Protein AF-W1PGQ3-F1 (afdb_monomer_lite)

InterPro domains:
  IPR005202 Transcription factor GRAS [PF03514] (18-161)
  IPR005202 Transcription factor GRAS [PS50985] (9-169)
  IPR005202 Transcription factor GRAS [PTHR31636] (17-157)

Secondary structure (DSSP, 8-state):
------SSHHHHHHHHHHHHHHHHHHHHHHTT-HHHHHHHHHHHHHH--TTS-HHHHHHHHHHHHHHHHHS--SS--------HHHHHHHHHHHHHH-SHHHHHHHHHHHHHHHHTTT-SEEEEEES--TT-TTHHHHHHHHHTSTT---EEEEEEPPPHHHHHHHTT-

Structure (mmCIF, N/CA/C/O backbone):
data_AF-W1PGQ3-F1
#
_entry.id   AF-W1PGQ3-F1
#
loop_
_atom_site.group_PDB
_atom_site.id
_atom_site.type_symbol
_atom_site.label_atom_id
_atom_site.label_alt_id
_atom_site.label_comp_id
_atom_site.label_asym_id
_atom_site.label_entity_id
_atom_site.label_seq_id
_atom_site.pdbx_PDB_ins_code
_atom_site.Cartn_x
_atom_site.Cartn_y
_atom_site.Cartn_z
_atom_site.occupancy
_atom_site.B_iso_or_equiv
_atom_site.auth_seq_id
_atom_site.auth_comp_id
_atom_site.auth_asym_id
_atom_site.auth_atom_id
_atom_site.pdbx_PDB_model_num
ATOM 1 N N . MET A 1 1 ? 9.968 45.122 -17.852 1.00 49.53 1 MET A N 1
ATOM 2 C CA . MET A 1 1 ? 9.484 44.139 -18.850 1.00 49.53 1 MET A CA 1
ATOM 3 C C . MET A 1 1 ? 10.695 43.457 -19.477 1.00 49.53 1 MET A C 1
ATOM 5 O O . MET A 1 1 ? 11.737 44.094 -19.520 1.00 49.53 1 MET A O 1
ATOM 9 N N . ASN A 1 2 ? 10.514 42.215 -19.941 1.00 38.00 2 ASN A N 1
ATOM 10 C CA . ASN A 1 2 ? 11.487 41.161 -20.305 1.00 38.00 2 ASN A CA 1
ATOM 11 C C . ASN A 1 2 ? 11.982 40.314 -19.126 1.00 38.00 2 ASN A C 1
ATOM 13 O O . ASN A 1 2 ? 12.542 40.845 -18.180 1.00 38.00 2 ASN A O 1
ATOM 17 N N . GLY A 1 3 ? 11.829 38.992 -19.126 1.00 39.91 3 GLY A N 1
ATOM 18 C CA . GLY A 1 3 ? 11.195 38.090 -20.092 1.00 39.91 3 GLY A CA 1
ATOM 19 C C . GLY A 1 3 ? 11.392 36.667 -19.571 1.00 39.91 3 GLY A C 1
ATOM 20 O O . GLY A 1 3 ? 12.525 36.260 -19.339 1.00 39.91 3 GLY A O 1
ATOM 21 N N . GLY A 1 4 ? 10.295 35.966 -19.293 1.00 45.66 4 GLY A N 1
ATOM 22 C CA . GLY A 1 4 ? 10.305 34.593 -18.796 1.00 45.66 4 GLY A CA 1
ATOM 23 C C . GLY A 1 4 ? 10.118 33.562 -19.907 1.00 45.66 4 GLY A C 1
ATOM 24 O O . GLY A 1 4 ? 9.544 33.870 -20.949 1.00 45.66 4 GLY A O 1
ATOM 25 N N . GLY A 1 5 ? 10.528 32.326 -19.608 1.00 46.69 5 GLY A N 1
ATOM 26 C CA . GLY A 1 5 ? 10.015 31.105 -20.235 1.00 46.69 5 GLY A CA 1
ATOM 27 C C . GLY A 1 5 ? 10.949 30.450 -21.251 1.00 46.69 5 GLY A C 1
ATOM 28 O O . GLY A 1 5 ? 10.909 30.788 -22.427 1.00 46.69 5 GLY A O 1
ATOM 29 N N . GLY A 1 6 ? 11.734 29.458 -20.810 1.00 42.03 6 GLY A N 1
ATOM 30 C CA . GLY A 1 6 ? 12.575 28.652 -21.707 1.00 42.03 6 GLY A CA 1
ATOM 31 C C . GLY A 1 6 ? 12.944 27.237 -21.242 1.00 42.03 6 GLY A C 1
ATOM 32 O O . GLY A 1 6 ? 13.636 26.549 -21.978 1.00 42.03 6 GLY A O 1
ATOM 33 N N . GLU A 1 7 ? 12.492 26.758 -20.076 1.00 47.25 7 GLU A N 1
ATOM 34 C CA . GLU A 1 7 ? 12.951 25.459 -19.531 1.00 47.25 7 GLU A CA 1
ATOM 35 C C . GLU A 1 7 ? 11.918 24.312 -19.632 1.00 47.25 7 GLU A C 1
ATOM 37 O O . GLU A 1 7 ? 12.197 23.186 -19.237 1.00 47.25 7 GLU A O 1
ATOM 42 N N . GLY A 1 8 ? 10.731 24.547 -20.209 1.00 49.56 8 GLY A N 1
ATOM 43 C CA . GLY A 1 8 ? 9.620 23.577 -20.185 1.00 49.56 8 GLY A CA 1
ATOM 44 C C . GLY A 1 8 ? 9.492 22.616 -21.378 1.00 49.56 8 GLY A C 1
ATOM 45 O O . GLY A 1 8 ? 8.792 21.619 -21.269 1.00 49.56 8 GLY A O 1
ATOM 46 N N . SER A 1 9 ? 10.126 22.868 -22.529 1.00 51.94 9 SER A N 1
ATOM 47 C CA . SER A 1 9 ? 9.811 22.106 -23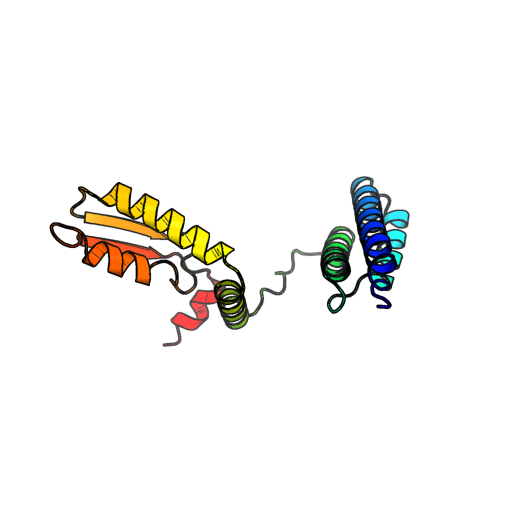.759 1.00 51.94 9 SER A CA 1
ATOM 48 C C . SER A 1 9 ? 10.605 20.803 -23.924 1.00 51.94 9 SER A C 1
ATOM 50 O O . SER A 1 9 ? 10.073 19.840 -24.466 1.00 51.94 9 SER A O 1
ATOM 52 N N . GLY A 1 10 ? 11.866 20.751 -23.479 1.00 59.53 10 GLY A N 1
ATOM 53 C CA . GLY A 1 10 ? 12.746 19.591 -23.707 1.00 59.53 10 GLY A CA 1
ATOM 54 C C . GLY A 1 10 ? 12.507 18.420 -22.747 1.00 59.53 10 GLY A C 1
ATOM 55 O O . GLY A 1 10 ? 12.630 17.261 -23.136 1.00 59.53 10 GLY A O 1
ATOM 56 N N . SER A 1 11 ? 12.121 18.711 -21.499 1.00 61.00 11 SER A N 1
ATOM 57 C CA . SER A 1 11 ? 11.848 17.686 -20.476 1.00 61.00 11 SER A CA 1
ATOM 58 C C . SER A 1 11 ? 10.549 16.921 -20.763 1.00 61.00 11 SER A C 1
ATOM 60 O O . SER A 1 11 ? 10.511 15.701 -20.622 1.00 61.00 11 SER A O 1
ATOM 62 N N . HIS A 1 12 ? 9.510 17.602 -21.261 1.00 64.62 12 HIS A N 1
ATOM 63 C CA . HIS A 1 12 ? 8.240 16.961 -21.614 1.00 64.62 12 HIS A CA 1
ATOM 64 C C . HIS A 1 12 ? 8.376 15.982 -22.790 1.00 64.62 12 HIS A C 1
ATOM 66 O O . HIS A 1 12 ? 7.841 14.875 -22.727 1.00 64.62 12 HIS A O 1
ATOM 72 N N . ASP A 1 13 ? 9.123 16.361 -23.831 1.00 75.31 13 ASP A N 1
ATOM 73 C CA . ASP A 1 13 ? 9.361 15.505 -25.001 1.00 75.31 13 ASP A CA 1
ATOM 74 C C . ASP A 1 13 ? 10.226 14.282 -24.635 1.00 75.31 13 ASP A C 1
ATOM 76 O O . ASP A 1 13 ? 9.925 13.145 -25.007 1.00 75.31 13 ASP A O 1
ATOM 80 N N . SER A 1 14 ? 11.220 14.491 -23.762 1.00 82.00 14 SER A N 1
ATOM 81 C CA . SER A 1 14 ? 12.037 13.415 -23.181 1.00 82.00 14 SER A CA 1
ATOM 82 C C . SER A 1 14 ? 11.202 12.442 -22.331 1.00 82.00 14 SER A C 1
ATOM 84 O O . SER A 1 14 ? 11.378 11.225 -22.409 1.00 82.00 14 SER A O 1
ATOM 86 N N . GLY A 1 15 ? 10.247 12.953 -21.546 1.00 89.75 15 GLY A N 1
ATOM 87 C CA . GLY A 1 15 ? 9.326 12.135 -20.754 1.00 89.75 15 GLY A CA 1
ATOM 88 C C . GLY A 1 15 ? 8.387 11.284 -21.613 1.00 89.75 15 GLY A C 1
ATOM 89 O O . GLY A 1 15 ? 8.195 10.099 -21.329 1.00 89.75 15 GLY A O 1
ATOM 90 N N . LEU A 1 16 ? 7.838 11.849 -22.692 1.00 93.38 16 LEU A N 1
ATOM 91 C CA . LEU A 1 16 ? 6.986 11.113 -23.632 1.00 93.38 16 LEU A CA 1
ATOM 92 C C . LEU A 1 16 ? 7.772 10.011 -24.360 1.00 93.38 16 LEU A C 1
ATOM 94 O O . LEU A 1 16 ? 7.274 8.894 -24.526 1.00 93.38 16 LEU A O 1
ATOM 98 N N . GLN A 1 17 ? 9.026 10.287 -24.724 1.00 95.00 17 GLN A N 1
ATOM 99 C CA . GLN A 1 17 ? 9.920 9.292 -25.312 1.00 95.00 17 GLN A CA 1
ATOM 100 C C . GLN A 1 17 ? 10.154 8.099 -24.372 1.00 95.00 17 GLN A C 1
ATOM 102 O O . GLN A 1 17 ? 10.108 6.951 -24.821 1.00 95.00 17 GLN A O 1
ATOM 107 N N . LEU A 1 18 ? 10.355 8.344 -23.072 1.00 96.81 18 LEU A N 1
ATOM 108 C CA . LEU A 1 18 ? 10.491 7.277 -22.075 1.00 96.81 18 LEU A CA 1
ATOM 109 C C . LEU A 1 18 ? 9.234 6.404 -21.995 1.00 96.81 18 LEU A C 1
ATOM 111 O O . LEU A 1 18 ? 9.349 5.180 -21.950 1.00 96.81 18 LEU A O 1
ATOM 115 N N . VAL A 1 19 ? 8.040 7.003 -22.035 1.00 96.56 19 VAL A N 1
ATOM 116 C CA . VAL A 1 19 ? 6.770 6.252 -22.043 1.00 96.56 19 VAL A CA 1
ATOM 117 C C . VAL A 1 19 ? 6.667 5.354 -23.273 1.00 96.56 19 VAL A C 1
ATOM 119 O O . VAL A 1 19 ? 6.348 4.172 -23.142 1.00 96.56 19 VAL A O 1
ATOM 122 N N . HIS A 1 20 ? 6.985 5.876 -24.459 1.00 96.81 20 HIS A N 1
ATOM 123 C CA . HIS A 1 20 ? 6.972 5.076 -25.685 1.00 96.81 20 HIS A CA 1
ATOM 124 C C . HIS A 1 20 ? 7.989 3.929 -25.644 1.00 96.81 20 HIS A C 1
ATOM 126 O O . HIS A 1 20 ? 7.665 2.814 -26.052 1.00 96.81 20 HIS A O 1
ATOM 132 N N . LEU A 1 21 ? 9.194 4.166 -25.115 1.00 97.25 21 LEU A N 1
ATOM 133 C CA . LEU A 1 21 ? 10.207 3.121 -24.951 1.00 97.25 21 LEU A CA 1
ATOM 134 C C . LEU A 1 21 ? 9.757 2.028 -23.974 1.00 97.25 21 LEU A C 1
ATOM 136 O O . LEU A 1 21 ? 9.956 0.847 -24.260 1.00 97.25 21 LEU A O 1
ATOM 140 N N . LEU A 1 22 ? 9.130 2.400 -22.853 1.00 98.06 22 LEU A N 1
ATOM 141 C CA . LEU A 1 22 ? 8.561 1.444 -21.898 1.00 98.06 22 LEU A CA 1
ATOM 142 C C . LEU A 1 22 ? 7.462 0.595 -22.538 1.00 98.06 22 LEU A C 1
ATOM 144 O O . LEU A 1 22 ? 7.466 -0.624 -22.371 1.00 98.06 22 LEU A O 1
ATOM 148 N N . LEU A 1 23 ? 6.551 1.223 -23.287 1.00 98.12 23 LEU A N 1
ATOM 149 C CA . LEU A 1 23 ? 5.457 0.524 -23.958 1.00 98.12 23 LEU A CA 1
ATOM 150 C C . LEU A 1 23 ? 5.989 -0.454 -25.011 1.00 98.12 23 LEU A C 1
ATOM 152 O O . LEU A 1 23 ? 5.640 -1.632 -24.978 1.00 98.12 23 LEU A O 1
ATOM 156 N N . ALA A 1 24 ? 6.902 -0.004 -25.875 1.00 98.12 24 ALA A N 1
ATOM 157 C CA . ALA A 1 24 ? 7.537 -0.857 -26.878 1.00 98.12 24 ALA A CA 1
ATOM 158 C C . ALA A 1 24 ? 8.296 -2.031 -26.238 1.00 98.12 24 ALA A C 1
ATOM 160 O O . ALA A 1 24 ? 8.209 -3.165 -26.712 1.00 98.12 24 ALA A O 1
ATOM 161 N N . CYS A 1 25 ? 9.002 -1.784 -25.128 1.00 98.12 25 CYS A N 1
ATOM 162 C CA . CYS A 1 25 ? 9.674 -2.838 -24.377 1.00 98.12 25 CYS A CA 1
ATOM 163 C C . CYS A 1 25 ? 8.673 -3.857 -23.822 1.00 98.12 25 CYS A C 1
ATOM 165 O O . CYS A 1 25 ? 8.875 -5.060 -23.971 1.00 98.12 25 CYS A O 1
ATOM 167 N N . ALA A 1 26 ? 7.594 -3.391 -23.188 1.00 97.88 26 ALA A N 1
ATOM 168 C CA . ALA A 1 26 ? 6.568 -4.253 -22.613 1.00 97.88 26 ALA A CA 1
ATOM 169 C C . ALA A 1 26 ? 5.861 -5.100 -23.683 1.00 97.88 26 ALA A C 1
ATOM 171 O O . ALA A 1 26 ? 5.613 -6.284 -23.457 1.00 97.88 26 ALA A O 1
ATOM 172 N N . GLU A 1 27 ? 5.591 -4.528 -24.858 1.00 98.25 27 GLU A N 1
ATOM 173 C CA . GLU A 1 27 ? 5.043 -5.260 -26.001 1.00 98.25 27 GLU A CA 1
ATOM 174 C C . GLU A 1 27 ? 5.999 -6.335 -26.520 1.00 98.25 27 GLU A C 1
ATOM 176 O O . GLU A 1 27 ? 5.564 -7.457 -26.776 1.00 98.25 27 GLU A O 1
ATOM 181 N N . ALA A 1 28 ? 7.290 -6.020 -26.660 1.00 97.94 28 ALA A N 1
ATOM 182 C CA . ALA A 1 28 ? 8.296 -6.989 -27.086 1.00 97.94 28 ALA A CA 1
ATOM 183 C C . ALA A 1 28 ? 8.417 -8.150 -26.084 1.00 97.94 28 ALA A C 1
ATOM 185 O O . ALA A 1 28 ? 8.420 -9.310 -26.488 1.00 97.94 28 ALA A O 1
ATOM 186 N N . VAL A 1 29 ? 8.418 -7.849 -24.778 1.00 96.06 29 VAL A N 1
ATOM 187 C CA . VAL A 1 29 ? 8.380 -8.862 -23.707 1.00 96.06 29 VAL A CA 1
ATOM 188 C C . VAL A 1 29 ? 7.125 -9.733 -23.816 1.00 96.06 29 VAL A C 1
ATOM 190 O O . VAL A 1 29 ? 7.216 -10.950 -23.696 1.00 96.06 29 VAL A O 1
ATOM 193 N N . ALA A 1 30 ? 5.954 -9.132 -24.044 1.00 96.50 30 ALA A N 1
ATOM 194 C CA . ALA A 1 30 ? 4.687 -9.860 -24.145 1.00 96.50 30 ALA A CA 1
ATOM 195 C C . ALA A 1 30 ? 4.598 -10.756 -25.391 1.00 96.50 30 ALA A C 1
ATOM 197 O O . ALA A 1 30 ? 3.933 -11.786 -25.347 1.00 96.50 30 ALA A O 1
ATOM 198 N N . LYS A 1 31 ? 5.259 -10.364 -26.485 1.00 96.88 31 LYS A N 1
ATOM 199 C CA . LYS A 1 31 ? 5.352 -11.132 -27.737 1.00 96.88 31 LYS A CA 1
ATOM 200 C C . LYS A 1 31 ? 6.517 -12.130 -27.751 1.00 96.88 31 LYS A C 1
ATOM 202 O O . LYS A 1 31 ? 6.738 -12.755 -28.781 1.00 96.88 31 LYS A O 1
ATOM 207 N N . GLU A 1 32 ? 7.270 -12.240 -26.654 1.00 95.00 32 GLU A N 1
ATOM 208 C CA . GLU A 1 32 ? 8.488 -13.061 -26.554 1.00 95.00 32 GLU A CA 1
ATOM 209 C C . GLU A 1 32 ? 9.568 -12.696 -27.597 1.00 95.00 32 GLU A C 1
ATOM 211 O O . GLU A 1 32 ? 10.469 -13.479 -27.892 1.00 95.00 32 GLU A O 1
ATOM 216 N N . ASP A 1 33 ? 9.541 -11.464 -28.122 1.00 97.12 33 ASP A N 1
ATOM 217 C CA . ASP A 1 33 ? 10.604 -10.917 -28.970 1.00 97.12 33 ASP A CA 1
ATOM 218 C C . ASP A 1 33 ? 11.748 -10.415 -28.077 1.00 97.12 33 ASP A C 1
ATOM 220 O O . ASP A 1 33 ? 11.936 -9.214 -27.845 1.00 97.12 33 ASP A O 1
ATOM 224 N N . TYR A 1 34 ? 12.504 -11.364 -27.522 1.00 94.94 34 TYR A N 1
ATOM 225 C CA . TYR A 1 34 ? 13.619 -11.074 -26.621 1.00 94.94 34 TYR A CA 1
ATOM 226 C C . TYR A 1 34 ? 14.692 -10.174 -27.251 1.00 94.94 34 TYR A C 1
ATOM 228 O O . TYR A 1 34 ? 15.141 -9.243 -26.576 1.00 94.94 34 TYR A O 1
ATOM 236 N N . PRO A 1 35 ? 15.092 -10.351 -28.529 1.00 96.81 35 PRO A N 1
ATOM 237 C CA . PRO A 1 35 ? 16.017 -9.426 -29.172 1.00 96.81 35 PRO A CA 1
ATOM 238 C C . PRO A 1 35 ? 15.508 -7.979 -29.187 1.00 96.81 35 PRO A C 1
ATOM 240 O O . PRO A 1 35 ? 16.288 -7.063 -28.906 1.00 96.81 35 PRO A O 1
ATOM 243 N N . ALA A 1 36 ? 14.230 -7.741 -29.503 1.00 97.25 36 ALA A N 1
ATOM 244 C CA . ALA A 1 36 ? 13.657 -6.396 -29.447 1.00 97.25 36 ALA A CA 1
ATOM 245 C C . ALA A 1 36 ? 13.568 -5.866 -28.014 1.00 97.25 36 ALA A C 1
ATOM 247 O O . ALA A 1 36 ? 13.968 -4.726 -27.767 1.00 97.25 36 ALA A O 1
ATOM 248 N N . ALA A 1 37 ? 13.141 -6.700 -27.065 1.00 97.56 37 ALA A N 1
ATOM 249 C CA . ALA A 1 37 ? 13.043 -6.323 -25.661 1.00 97.56 37 ALA A CA 1
ATOM 250 C C . ALA A 1 37 ? 14.407 -5.898 -25.086 1.00 97.56 37 ALA A C 1
ATOM 252 O O . ALA A 1 37 ? 14.510 -4.847 -24.451 1.00 97.56 37 ALA A O 1
ATOM 253 N N . HIS A 1 38 ? 15.482 -6.635 -25.383 1.00 96.75 38 HIS A N 1
ATOM 254 C CA . HIS A 1 38 ? 16.836 -6.266 -24.962 1.00 96.75 38 HIS A CA 1
ATOM 255 C C . HIS A 1 38 ? 17.307 -4.939 -25.568 1.00 96.75 38 HIS A C 1
ATOM 257 O O . HIS A 1 38 ? 17.926 -4.139 -24.865 1.00 96.75 38 HIS A O 1
ATOM 263 N N . ARG A 1 39 ? 16.990 -4.653 -26.840 1.00 97.25 39 ARG A N 1
ATOM 264 C CA . ARG A 1 39 ? 17.304 -3.344 -27.446 1.00 97.25 39 ARG A CA 1
ATOM 265 C C . ARG A 1 39 ? 16.561 -2.208 -26.748 1.00 97.25 39 ARG A C 1
ATOM 267 O O . ARG A 1 39 ? 17.171 -1.186 -26.441 1.00 97.25 39 ARG A O 1
ATOM 274 N N . CYS A 1 40 ? 15.275 -2.392 -26.457 1.00 97.12 40 CYS A N 1
ATOM 275 C CA . CYS A 1 40 ? 14.493 -1.406 -25.716 1.00 97.12 40 CYS A CA 1
ATOM 276 C C . CYS A 1 40 ? 15.066 -1.168 -24.311 1.00 97.12 40 CYS A C 1
ATOM 278 O O . CYS A 1 40 ? 15.246 -0.015 -23.924 1.00 97.12 40 CYS A O 1
ATOM 280 N N . LEU A 1 41 ? 15.429 -2.227 -23.577 1.00 97.00 41 LEU A N 1
ATOM 281 C CA . LEU A 1 41 ? 16.058 -2.110 -22.256 1.00 97.00 41 LEU A CA 1
ATOM 282 C C . LEU A 1 41 ? 17.403 -1.375 -22.302 1.00 97.00 41 LEU A C 1
ATOM 284 O O . LEU A 1 41 ? 17.676 -0.560 -21.425 1.00 97.00 41 LEU A O 1
ATOM 288 N N . LEU A 1 42 ? 18.222 -1.605 -23.333 1.00 96.75 42 LEU A N 1
ATOM 289 C CA . LEU A 1 42 ? 19.475 -0.866 -23.532 1.00 96.75 42 LEU A CA 1
ATOM 290 C C . LEU A 1 42 ? 19.248 0.629 -23.790 1.00 96.75 42 LEU A C 1
ATOM 292 O O . LEU A 1 42 ? 20.083 1.450 -23.418 1.00 96.75 42 LEU A O 1
ATOM 296 N N . HIS A 1 43 ? 18.148 0.999 -24.444 1.00 96.50 43 HIS A N 1
ATOM 297 C CA . HIS A 1 43 ? 17.787 2.407 -24.614 1.00 96.50 43 HIS A CA 1
ATOM 298 C C . HIS A 1 43 ? 17.256 3.005 -23.308 1.00 96.50 43 HIS A C 1
ATOM 300 O O . HIS A 1 43 ? 17.671 4.099 -22.925 1.00 96.50 43 HIS A O 1
ATOM 306 N N . LEU A 1 44 ? 16.400 2.270 -22.592 1.00 96.44 44 LEU A N 1
ATOM 307 C CA . LEU A 1 44 ? 15.871 2.682 -21.293 1.00 96.44 44 LEU A CA 1
ATOM 308 C C . LEU A 1 44 ? 16.988 2.901 -20.267 1.00 96.44 44 LEU A C 1
ATOM 310 O O . LEU A 1 44 ? 16.974 3.923 -19.593 1.00 96.44 44 LEU A O 1
ATOM 314 N N . SER A 1 45 ? 17.994 2.025 -20.196 1.00 94.75 45 SER A N 1
ATOM 315 C CA . SER A 1 45 ? 19.107 2.165 -19.241 1.00 94.75 45 SER A CA 1
ATOM 316 C C . SER A 1 45 ? 20.002 3.382 -19.493 1.00 94.75 45 SER A C 1
ATOM 318 O O . SER A 1 45 ? 20.716 3.813 -18.591 1.00 94.75 45 SER A O 1
ATOM 320 N N . ARG A 1 46 ? 19.971 3.949 -20.706 1.00 94.62 46 ARG A N 1
ATOM 321 C CA . ARG A 1 46 ? 20.706 5.174 -21.062 1.00 94.62 46 ARG A CA 1
ATOM 322 C C . ARG A 1 46 ? 19.890 6.443 -20.832 1.00 94.62 46 ARG A C 1
ATOM 324 O O . ARG A 1 46 ? 20.474 7.490 -20.579 1.00 94.62 46 ARG A O 1
ATOM 331 N N . ALA A 1 47 ? 18.568 6.362 -2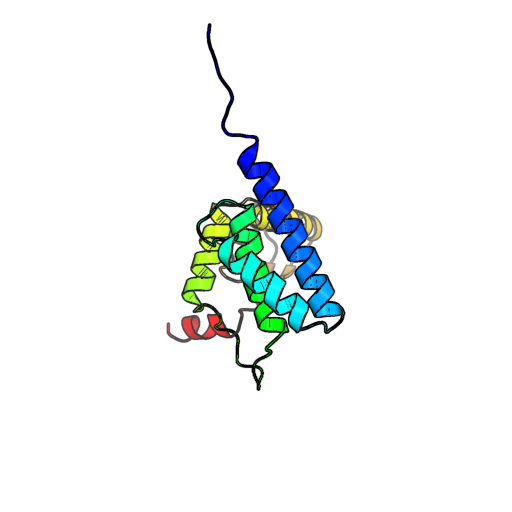0.967 1.00 93.62 47 ALA A N 1
ATOM 332 C CA . ALA A 1 47 ? 17.673 7.517 -20.893 1.00 93.62 47 ALA A CA 1
ATOM 333 C C . ALA A 1 47 ? 17.039 7.710 -19.501 1.00 93.62 47 ALA A C 1
ATOM 335 O O . ALA A 1 47 ? 16.729 8.836 -19.103 1.00 93.62 47 ALA A O 1
ATOM 336 N N . ALA A 1 48 ? 16.839 6.622 -18.757 1.00 95.81 48 ALA A N 1
ATOM 337 C CA . ALA A 1 48 ? 16.239 6.632 -17.433 1.00 95.81 48 ALA A CA 1
ATOM 338 C C . ALA A 1 48 ? 17.300 6.738 -16.331 1.00 95.81 48 ALA A C 1
ATOM 340 O O . ALA A 1 48 ? 18.416 6.238 -16.459 1.00 95.81 48 ALA A O 1
ATOM 341 N N . SER A 1 49 ? 16.936 7.380 -15.223 1.00 95.31 49 SER A N 1
ATOM 342 C CA . SER A 1 49 ? 17.799 7.527 -14.053 1.00 95.31 49 SER A CA 1
ATOM 343 C C . SER A 1 49 ? 16.964 7.501 -12.773 1.00 95.31 49 SER A C 1
ATOM 345 O O . SER A 1 49 ? 15.976 8.237 -12.681 1.00 95.31 49 SER A O 1
ATOM 347 N N . PRO A 1 50 ? 17.365 6.733 -11.742 1.00 95.00 50 PRO A N 1
ATOM 348 C CA . PRO A 1 50 ? 16.673 6.706 -10.453 1.00 95.00 50 PRO A CA 1
ATOM 349 C C . PRO A 1 50 ? 16.857 8.002 -9.643 1.00 95.00 50 PRO A C 1
ATOM 351 O O . PRO A 1 50 ? 16.147 8.219 -8.660 1.00 95.00 50 PRO A O 1
ATOM 354 N N . LEU A 1 51 ? 17.791 8.866 -10.057 1.00 96.00 51 LEU A N 1
ATOM 355 C CA . LEU A 1 51 ? 18.057 10.184 -9.468 1.00 96.00 51 LEU A CA 1
ATOM 356 C C . LEU A 1 51 ? 17.613 11.338 -10.384 1.00 96.00 51 LEU A C 1
ATOM 358 O O . LEU A 1 51 ? 17.885 12.495 -10.078 1.00 96.00 51 LEU A O 1
ATOM 362 N N . GLY A 1 52 ? 16.979 11.018 -11.517 1.00 94.25 52 GLY A N 1
ATOM 363 C CA . GLY A 1 52 ? 16.478 11.992 -12.482 1.00 94.25 52 GLY A CA 1
ATOM 364 C C . GLY A 1 52 ? 15.124 12.588 -12.094 1.00 94.25 52 GLY A C 1
ATOM 365 O O . GLY A 1 52 ? 14.676 12.490 -10.945 1.00 94.25 52 GLY A O 1
ATOM 366 N N . ASP A 1 53 ? 14.453 13.185 -13.077 1.00 94.88 53 ASP A N 1
ATOM 367 C CA . ASP A 1 53 ? 13.090 13.694 -12.905 1.00 94.88 53 ASP A CA 1
ATOM 368 C C . ASP A 1 53 ? 12.058 12.574 -12.642 1.00 94.88 53 ASP A C 1
ATOM 370 O O . ASP A 1 53 ? 12.368 11.378 -12.607 1.00 94.88 53 ASP A O 1
ATOM 374 N N . SER A 1 54 ? 10.796 12.949 -12.412 1.00 94.75 54 SER A N 1
ATOM 375 C CA . SER A 1 54 ? 9.730 11.989 -12.101 1.00 94.75 54 SER A CA 1
ATOM 376 C C . SER A 1 54 ? 9.561 10.910 -13.177 1.00 94.75 54 SER A C 1
ATOM 378 O O . SER A 1 54 ? 9.361 9.744 -12.831 1.00 94.75 54 SER A O 1
ATOM 380 N N . MET A 1 55 ? 9.684 11.265 -14.457 1.00 95.94 55 MET A N 1
ATOM 381 C CA . MET A 1 55 ? 9.515 10.341 -15.580 1.00 95.94 55 MET A CA 1
ATOM 382 C C . MET A 1 55 ? 10.715 9.409 -15.718 1.00 95.94 55 MET A C 1
ATOM 384 O O . MET A 1 55 ? 10.535 8.202 -15.898 1.00 95.94 55 MET A O 1
ATOM 388 N N . GLN A 1 56 ? 11.931 9.930 -15.557 1.00 96.44 56 GLN A N 1
ATOM 389 C CA . GLN A 1 56 ? 13.156 9.130 -15.538 1.00 96.44 56 GLN A CA 1
ATOM 390 C C . GLN A 1 56 ? 13.153 8.107 -14.402 1.00 96.44 56 GLN A C 1
ATOM 392 O O . GLN A 1 56 ? 13.536 6.955 -14.614 1.00 96.44 56 GLN A O 1
ATOM 397 N N . ARG A 1 57 ? 12.681 8.499 -13.215 1.00 96.69 57 ARG A N 1
ATOM 398 C CA . ARG A 1 57 ? 12.588 7.602 -12.057 1.00 96.69 57 ARG A CA 1
ATOM 399 C C . ARG A 1 57 ? 11.603 6.470 -12.302 1.00 96.69 57 ARG A C 1
ATOM 401 O O . ARG A 1 57 ? 11.945 5.311 -12.078 1.00 96.69 57 ARG A O 1
ATOM 408 N N . VAL A 1 58 ? 10.407 6.792 -12.795 1.00 96.25 58 VAL A N 1
ATOM 409 C CA . VAL A 1 58 ? 9.406 5.784 -13.173 1.00 96.25 58 VAL A CA 1
ATOM 410 C C . VAL A 1 58 ? 9.991 4.840 -14.223 1.00 96.25 58 VAL A C 1
ATOM 412 O O . VAL A 1 58 ? 9.982 3.627 -14.022 1.00 96.25 58 VAL A O 1
ATOM 415 N N . ALA A 1 59 ? 10.581 5.373 -15.293 1.00 97.06 59 ALA A N 1
ATOM 416 C CA . ALA A 1 59 ? 11.165 4.555 -16.348 1.00 97.06 59 ALA A CA 1
ATOM 417 C C . ALA A 1 59 ? 12.293 3.641 -15.856 1.00 97.06 59 ALA A C 1
ATOM 419 O O . ALA A 1 59 ? 12.355 2.492 -16.286 1.00 97.06 59 ALA A O 1
ATOM 420 N N . SER A 1 60 ? 13.124 4.102 -14.916 1.00 97.00 60 SER A N 1
ATOM 421 C CA . SER A 1 60 ? 14.199 3.296 -14.328 1.00 97.00 60 SER A CA 1
ATOM 422 C C . SER A 1 60 ? 13.636 2.068 -13.609 1.00 97.00 60 SER A C 1
ATOM 424 O O . SER A 1 60 ? 14.039 0.948 -13.909 1.00 97.00 60 SER A O 1
ATOM 426 N N . TYR A 1 61 ? 12.653 2.251 -12.720 1.00 96.19 61 TYR A N 1
ATOM 427 C CA . TYR A 1 61 ? 12.074 1.131 -11.969 1.00 96.19 61 TYR A CA 1
ATOM 428 C C . TYR A 1 61 ? 11.277 0.165 -12.856 1.00 96.19 61 TYR A C 1
ATOM 430 O O . TYR A 1 61 ? 11.301 -1.045 -12.630 1.00 96.19 61 TYR A O 1
ATOM 438 N N . PHE A 1 62 ? 10.585 0.666 -13.885 1.00 96.88 62 PHE A N 1
ATOM 439 C CA . PHE A 1 62 ? 9.901 -0.209 -14.840 1.00 96.88 62 PHE A CA 1
ATOM 440 C C . PHE A 1 62 ? 10.882 -0.976 -15.735 1.00 96.88 62 PHE A C 1
ATOM 442 O O . PHE A 1 62 ? 10.622 -2.138 -16.044 1.00 96.88 62 PHE A O 1
ATOM 449 N N . ALA A 1 63 ? 12.008 -0.373 -16.127 1.00 96.19 63 ALA A N 1
ATOM 450 C CA . ALA A 1 63 ? 13.053 -1.068 -16.874 1.00 96.19 63 ALA A CA 1
ATOM 451 C C . ALA A 1 63 ? 13.650 -2.224 -16.055 1.00 96.19 63 ALA A C 1
ATOM 453 O O . ALA A 1 63 ? 13.774 -3.332 -16.579 1.00 96.19 63 ALA A O 1
ATOM 454 N N . ASP A 1 64 ? 13.920 -2.008 -14.763 1.00 93.31 64 ASP A N 1
ATOM 455 C CA . ASP A 1 64 ? 14.376 -3.065 -13.850 1.00 93.31 64 ASP A CA 1
ATOM 456 C C . ASP A 1 64 ? 13.350 -4.203 -13.747 1.00 93.31 64 ASP A C 1
ATOM 458 O O . ASP A 1 64 ? 13.702 -5.379 -13.862 1.00 93.31 64 ASP A O 1
ATOM 462 N N . ALA A 1 65 ? 12.063 -3.869 -13.607 1.00 93.31 65 ALA A N 1
ATOM 463 C CA . ALA A 1 65 ? 10.987 -4.857 -13.536 1.00 93.31 65 ALA A CA 1
ATOM 464 C C . ALA A 1 65 ? 10.828 -5.665 -14.841 1.00 93.31 65 ALA A C 1
ATOM 466 O O . ALA A 1 65 ? 10.631 -6.882 -14.801 1.00 93.31 65 ALA A O 1
ATOM 467 N N . LEU A 1 66 ? 10.931 -5.011 -16.003 1.00 94.88 66 LEU A N 1
ATOM 468 C CA . LEU A 1 66 ? 10.876 -5.670 -17.312 1.00 94.88 66 LEU A CA 1
ATOM 469 C C . LEU A 1 66 ? 12.101 -6.565 -17.542 1.00 94.88 66 LEU A C 1
ATOM 471 O O . LEU A 1 66 ? 11.953 -7.684 -18.032 1.00 94.88 66 LEU A O 1
ATOM 475 N N . SER A 1 67 ? 13.288 -6.117 -17.129 1.00 93.12 67 SER A N 1
ATOM 476 C CA . SER A 1 67 ? 14.520 -6.911 -17.162 1.00 93.12 67 SER A CA 1
ATOM 477 C C . SER A 1 67 ? 14.411 -8.163 -16.283 1.00 93.12 67 SER A C 1
ATOM 479 O O . SER A 1 67 ? 14.673 -9.276 -16.743 1.00 93.12 67 SER A O 1
ATOM 481 N N . ALA A 1 68 ? 13.915 -8.012 -15.050 1.00 89.25 68 ALA A N 1
ATOM 482 C CA . ALA A 1 68 ? 13.685 -9.127 -14.132 1.00 89.25 68 ALA A CA 1
ATOM 483 C C . ALA A 1 68 ? 12.662 -10.144 -14.669 1.00 89.25 68 ALA A C 1
ATOM 485 O O . ALA A 1 68 ? 12.765 -11.336 -14.386 1.00 89.25 68 ALA A O 1
ATOM 486 N N . ARG A 1 69 ? 11.683 -9.692 -15.464 1.00 89.88 69 ARG A N 1
ATOM 487 C CA . ARG A 1 69 ? 10.707 -10.571 -16.123 1.00 89.88 69 ARG A CA 1
ATOM 488 C C . ARG A 1 69 ? 11.310 -11.372 -17.282 1.00 89.88 69 ARG A C 1
ATOM 490 O O . ARG A 1 69 ? 10.863 -12.491 -17.511 1.00 89.88 69 ARG A O 1
ATOM 497 N N . LEU A 1 70 ? 12.277 -10.813 -18.012 1.00 88.62 70 LEU A N 1
ATOM 498 C CA . LEU A 1 70 ? 12.947 -11.494 -19.130 1.00 88.62 70 LEU A CA 1
ATOM 499 C C . LEU A 1 70 ? 13.907 -12.587 -18.671 1.00 88.62 70 LEU A C 1
ATOM 501 O O . LEU A 1 70 ? 13.998 -13.636 -19.302 1.00 88.62 70 LEU A O 1
ATOM 505 N N . SER A 1 71 ? 14.602 -12.334 -17.568 1.00 83.31 71 SER A N 1
ATOM 506 C CA . SER A 1 71 ? 15.556 -13.266 -16.978 1.00 83.31 71 SER A CA 1
ATOM 507 C C . SER A 1 71 ? 15.097 -13.620 -15.568 1.00 83.31 71 SER A C 1
ATOM 509 O O . SER A 1 71 ? 15.716 -13.170 -14.597 1.00 83.31 71 SER A O 1
ATOM 511 N N . PRO A 1 72 ? 13.997 -14.387 -15.425 1.00 74.94 72 PRO A N 1
ATOM 512 C CA . PRO A 1 72 ? 13.553 -14.809 -14.112 1.00 74.94 72 PRO A CA 1
ATOM 513 C C . PRO A 1 72 ? 14.674 -15.629 -13.459 1.00 74.94 72 PRO A C 1
ATOM 515 O O . PRO A 1 72 ? 15.331 -16.430 -14.134 1.00 74.94 72 PRO A O 1
ATOM 518 N N . PRO A 1 73 ? 14.930 -15.439 -12.157 1.00 68.50 73 PRO A N 1
ATOM 519 C CA . PRO A 1 73 ? 15.945 -16.220 -11.479 1.00 68.50 73 PRO A CA 1
ATOM 520 C C . PRO A 1 73 ? 15.593 -17.719 -11.574 1.00 68.50 73 PRO A C 1
ATOM 522 O O . PRO A 1 73 ? 14.414 -18.079 -11.515 1.00 68.50 73 PRO A O 1
ATOM 525 N N . PRO A 1 74 ? 16.596 -18.609 -11.704 1.00 69.69 74 PRO A N 1
ATOM 526 C CA . PRO A 1 74 ? 16.390 -20.049 -11.909 1.00 69.69 74 PRO A CA 1
ATOM 527 C C . PRO A 1 74 ? 15.638 -20.728 -10.752 1.00 69.69 74 PRO A C 1
ATOM 529 O O . PRO A 1 74 ? 15.105 -21.824 -10.900 1.00 69.69 74 PRO A O 1
ATOM 532 N N . SER A 1 75 ? 15.571 -20.065 -9.599 1.00 70.31 75 SER A N 1
ATOM 533 C CA . SER A 1 75 ? 14.655 -20.358 -8.506 1.00 70.31 75 SER A CA 1
ATOM 534 C C . SER A 1 75 ? 14.008 -19.051 -8.042 1.00 70.31 75 SER A C 1
ATOM 536 O O . SER A 1 75 ? 14.638 -17.997 -8.173 1.00 70.31 75 SER A O 1
ATOM 538 N N . PRO A 1 76 ? 12.783 -19.073 -7.482 1.00 60.31 76 PRO A N 1
ATOM 539 C CA . PRO A 1 76 ? 12.225 -17.913 -6.802 1.00 60.31 76 PRO A CA 1
ATOM 540 C C . PRO A 1 76 ? 13.108 -17.600 -5.593 1.00 60.31 76 PRO A C 1
ATOM 542 O O . PRO A 1 76 ? 12.899 -18.106 -4.490 1.00 60.31 76 PRO A O 1
ATOM 545 N N . GLN A 1 77 ? 14.146 -16.796 -5.806 1.00 56.69 77 GLN A N 1
ATOM 546 C CA . GLN A 1 77 ? 14.889 -16.223 -4.707 1.00 56.69 77 GLN A CA 1
ATOM 547 C C . GLN A 1 77 ? 13.933 -15.290 -3.968 1.00 56.69 77 GLN A C 1
ATOM 549 O O . GLN A 1 77 ? 13.168 -14.567 -4.622 1.00 56.69 77 GLN A O 1
ATOM 554 N N . PRO A 1 78 ? 13.933 -15.295 -2.623 1.00 56.41 78 PRO A N 1
ATOM 555 C CA . PRO A 1 78 ? 13.264 -14.238 -1.897 1.00 56.41 78 PRO A CA 1
ATOM 556 C C . PRO A 1 78 ? 13.824 -12.927 -2.445 1.00 56.41 78 PRO A C 1
ATOM 558 O O . PRO A 1 78 ? 15.029 -12.691 -2.360 1.00 56.41 78 PRO A O 1
ATOM 561 N N . GLN A 1 79 ? 12.959 -12.111 -3.054 1.00 57.56 79 GLN A N 1
ATOM 562 C CA . GLN A 1 79 ? 13.277 -10.718 -3.363 1.00 57.56 79 GLN A CA 1
ATOM 563 C C . GLN A 1 79 ? 13.957 -10.131 -2.121 1.00 57.56 79 GLN A C 1
ATOM 565 O O . GLN A 1 79 ? 13.511 -10.483 -1.021 1.00 57.56 79 GLN A O 1
ATOM 570 N N . PRO A 1 80 ? 15.005 -9.295 -2.238 1.00 56.62 80 PRO A N 1
ATOM 571 C CA . PRO A 1 80 ? 15.599 -8.643 -1.080 1.00 56.62 80 PRO A CA 1
ATOM 572 C C . PRO A 1 80 ? 14.501 -7.838 -0.390 1.00 56.62 80 PRO A C 1
ATOM 574 O O . PRO A 1 80 ? 14.156 -6.730 -0.795 1.00 56.62 80 PRO A O 1
ATOM 577 N N . VAL A 1 81 ? 13.857 -8.442 0.604 1.00 59.00 81 VAL A N 1
ATOM 578 C CA . VAL A 1 81 ? 12.842 -7.764 1.384 1.00 59.00 81 VAL A CA 1
ATOM 579 C C . VAL A 1 81 ? 13.653 -6.768 2.180 1.00 59.00 81 VAL A C 1
ATOM 581 O O . VAL A 1 81 ? 14.525 -7.188 2.947 1.00 59.00 81 VAL A O 1
ATOM 584 N N . ALA A 1 82 ? 13.416 -5.474 1.941 1.00 66.12 82 ALA A N 1
ATOM 585 C CA . ALA A 1 82 ? 14.024 -4.410 2.727 1.00 66.12 82 ALA A CA 1
ATOM 586 C C . ALA A 1 82 ? 13.989 -4.824 4.197 1.00 66.12 82 ALA A C 1
ATOM 588 O O . ALA A 1 82 ? 12.982 -5.392 4.658 1.00 66.12 82 ALA A O 1
ATOM 589 N N . HIS A 1 83 ? 15.093 -4.606 4.913 1.00 78.12 83 HIS A N 1
ATOM 590 C CA . HIS A 1 83 ? 15.160 -5.047 6.296 1.00 78.12 83 HIS A CA 1
ATOM 591 C C . HIS A 1 83 ? 13.938 -4.494 7.041 1.00 78.12 83 HIS A C 1
ATOM 593 O O . HIS A 1 83 ? 13.528 -3.363 6.779 1.00 78.12 83 HIS A O 1
ATOM 599 N N . PRO A 1 84 ? 13.322 -5.255 7.959 1.00 78.88 84 PRO A N 1
ATOM 600 C CA . PRO A 1 84 ? 12.075 -4.842 8.600 1.00 78.88 84 PRO A CA 1
ATOM 601 C C . PRO A 1 84 ? 12.128 -3.406 9.156 1.00 78.88 84 PRO A C 1
ATOM 603 O O . PRO A 1 84 ? 11.180 -2.645 8.986 1.00 78.88 84 PRO A O 1
ATOM 606 N N . ALA A 1 85 ? 13.272 -2.988 9.706 1.00 82.06 85 ALA A N 1
ATOM 607 C CA . ALA A 1 85 ? 13.510 -1.616 10.155 1.00 82.06 85 ALA A CA 1
ATOM 608 C C . ALA A 1 85 ? 13.466 -0.560 9.026 1.00 82.06 85 ALA A C 1
ATOM 610 O O . ALA A 1 85 ? 12.944 0.537 9.225 1.00 82.06 85 ALA A O 1
ATOM 611 N N . GLU A 1 86 ? 13.983 -0.873 7.838 1.00 85.62 86 GLU A N 1
ATOM 612 C CA . GLU A 1 86 ? 13.917 0.004 6.665 1.00 85.62 86 GLU A CA 1
ATOM 613 C C . GLU A 1 86 ? 12.484 0.142 6.161 1.00 85.62 86 GLU A C 1
ATOM 615 O O . GLU A 1 86 ? 12.051 1.256 5.877 1.00 85.62 86 GLU A O 1
ATOM 620 N N . LEU A 1 87 ? 11.718 -0.954 6.128 1.00 84.00 87 LEU A N 1
ATOM 621 C CA . LEU A 1 87 ? 10.306 -0.919 5.742 1.00 84.00 87 LEU A CA 1
ATOM 622 C C . LEU A 1 87 ? 9.496 -0.008 6.676 1.00 84.00 87 LEU A C 1
ATOM 624 O O . LEU A 1 87 ? 8.708 0.818 6.213 1.00 84.00 87 LEU A O 1
ATOM 628 N N . LEU A 1 88 ? 9.733 -0.107 7.987 1.00 86.31 88 LEU A N 1
ATOM 629 C CA . LEU A 1 88 ? 9.114 0.774 8.977 1.00 86.31 88 LEU A CA 1
ATOM 630 C C . LEU A 1 88 ? 9.497 2.244 8.756 1.00 86.31 88 LEU A C 1
ATOM 632 O O . LEU A 1 88 ? 8.634 3.120 8.835 1.00 86.31 88 LEU A O 1
ATOM 636 N N . LYS A 1 89 ? 10.765 2.519 8.435 1.00 90.00 89 LYS A N 1
ATOM 637 C CA . LYS A 1 89 ? 11.244 3.875 8.143 1.00 90.00 89 LYS A CA 1
ATOM 638 C C . LYS A 1 89 ? 10.635 4.436 6.856 1.00 90.00 89 LYS A C 1
ATOM 640 O O . LYS A 1 89 ? 10.201 5.585 6.848 1.00 90.00 89 LYS A O 1
ATOM 645 N N . ILE A 1 90 ? 10.550 3.637 5.792 1.00 90.19 90 ILE A N 1
ATOM 646 C CA . ILE A 1 90 ? 9.896 4.017 4.530 1.00 90.19 90 ILE A CA 1
ATOM 647 C C . ILE A 1 90 ? 8.420 4.326 4.781 1.00 90.19 90 ILE A C 1
ATOM 649 O O . ILE A 1 90 ? 7.932 5.362 4.334 1.00 90.19 90 ILE A O 1
ATOM 653 N N . TYR A 1 91 ? 7.724 3.480 5.546 1.00 90.31 91 TYR A N 1
ATOM 654 C CA . TYR A 1 91 ? 6.332 3.723 5.920 1.00 90.31 91 TYR A CA 1
ATOM 655 C C . TYR A 1 91 ? 6.170 5.040 6.688 1.00 90.31 91 TYR A C 1
ATOM 657 O O . TYR A 1 91 ? 5.295 5.838 6.357 1.00 90.31 91 TYR A O 1
ATOM 665 N N . GLN A 1 92 ? 7.042 5.314 7.663 1.00 92.56 92 GLN A N 1
ATOM 666 C CA . GLN A 1 92 ? 7.029 6.578 8.398 1.00 92.56 92 GLN A CA 1
ATOM 667 C C . GLN A 1 92 ? 7.244 7.780 7.467 1.00 92.56 92 GLN A C 1
ATOM 669 O O . GLN A 1 92 ? 6.512 8.765 7.570 1.00 92.56 92 GLN A O 1
ATOM 674 N N . ILE A 1 93 ? 8.204 7.697 6.540 1.00 94.50 93 ILE A N 1
ATOM 675 C CA . ILE A 1 93 ? 8.458 8.751 5.549 1.00 94.50 93 ILE A CA 1
ATOM 676 C C . ILE A 1 93 ? 7.218 8.973 4.680 1.00 94.50 93 ILE A C 1
ATOM 678 O O . ILE A 1 93 ? 6.775 10.110 4.556 1.00 94.50 93 ILE A O 1
ATOM 682 N N . LEU A 1 94 ? 6.615 7.912 4.135 1.00 92.81 94 LEU A N 1
ATOM 683 C CA . LEU A 1 94 ? 5.404 8.011 3.313 1.00 92.81 94 LEU A CA 1
ATOM 684 C C . LEU A 1 94 ? 4.227 8.612 4.088 1.00 92.81 94 LEU A C 1
ATOM 686 O O . LEU A 1 94 ? 3.514 9.459 3.553 1.00 92.81 94 LEU A O 1
ATOM 690 N N . TYR A 1 95 ? 4.051 8.224 5.353 1.00 94.19 95 TYR A N 1
ATOM 691 C CA . TYR A 1 95 ? 2.998 8.759 6.216 1.00 94.19 95 TYR A CA 1
ATOM 692 C C . TYR A 1 95 ? 3.156 10.264 6.467 1.00 94.19 95 TYR A C 1
ATOM 694 O O . TYR A 1 95 ? 2.164 10.984 6.606 1.00 94.19 95 TYR A O 1
ATOM 702 N N . GLN A 1 96 ? 4.394 10.760 6.543 1.00 94.62 96 GLN A N 1
ATOM 703 C CA . GLN A 1 96 ? 4.666 12.185 6.741 1.00 94.62 96 GLN A CA 1
ATOM 704 C C . GLN A 1 96 ? 4.659 12.983 5.437 1.00 94.62 96 GLN A C 1
ATOM 706 O O . GLN A 1 96 ? 4.127 14.090 5.420 1.00 94.62 96 GLN A O 1
ATOM 711 N N . ALA A 1 97 ? 5.204 12.423 4.360 1.00 95.69 97 ALA A N 1
ATOM 712 C CA . ALA A 1 97 ? 5.391 13.116 3.092 1.00 95.69 97 ALA A CA 1
ATOM 713 C C . ALA A 1 97 ? 4.123 13.170 2.228 1.00 95.69 97 ALA A C 1
ATOM 715 O O . ALA A 1 97 ? 3.967 14.104 1.443 1.00 95.69 97 ALA A O 1
ATOM 716 N N . CYS A 1 98 ? 3.226 12.182 2.334 1.00 94.06 98 CYS A N 1
ATOM 717 C CA . CYS A 1 98 ? 2.071 12.060 1.445 1.00 94.06 98 CYS A CA 1
ATOM 718 C C . CYS A 1 98 ? 0.749 11.889 2.214 1.00 94.06 98 CYS A C 1
ATOM 720 O O . CYS A 1 98 ? 0.715 11.270 3.280 1.00 94.06 98 CYS A O 1
ATOM 722 N N . PRO A 1 99 ? -0.381 12.373 1.663 1.00 95.38 99 PRO A N 1
ATOM 723 C CA . PRO A 1 99 ? -1.673 12.293 2.338 1.00 95.38 99 PRO A CA 1
ATOM 724 C C . PRO A 1 99 ? -2.355 10.928 2.196 1.00 95.38 99 PRO A C 1
ATOM 726 O O . PRO A 1 99 ? -3.30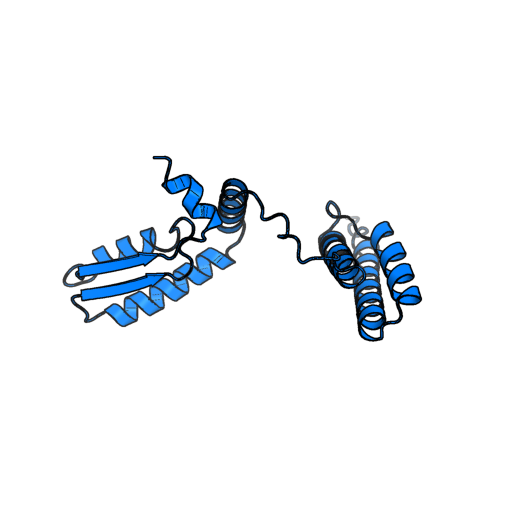9 10.666 2.918 1.00 95.38 99 PRO A O 1
ATOM 729 N N . TYR A 1 100 ? -1.898 10.054 1.293 1.00 94.31 100 TYR A N 1
ATOM 730 C CA . TYR A 1 100 ? -2.634 8.848 0.895 1.00 94.31 100 TYR A CA 1
ATOM 731 C C . TYR A 1 100 ? -2.967 7.917 2.067 1.00 94.31 100 TYR A C 1
ATOM 733 O O . TYR A 1 100 ? -4.119 7.529 2.241 1.00 94.31 100 TYR A O 1
ATOM 741 N N . ILE A 1 101 ? -1.978 7.605 2.911 1.00 94.88 101 ILE A N 1
ATOM 742 C CA . ILE A 1 101 ? -2.174 6.684 4.040 1.00 94.88 101 ILE A CA 1
ATOM 743 C C . ILE A 1 101 ? -3.019 7.337 5.142 1.00 94.88 101 ILE A C 1
ATOM 745 O O . ILE A 1 101 ? -3.937 6.714 5.668 1.00 94.88 101 ILE A O 1
ATOM 749 N N . LYS A 1 102 ? -2.770 8.617 5.451 1.00 95.62 102 LYS A N 1
ATOM 750 C CA . LYS A 1 102 ? -3.573 9.391 6.415 1.00 95.62 102 LYS A CA 1
ATOM 751 C C . LYS A 1 102 ? -5.037 9.492 5.978 1.00 95.62 102 LYS A C 1
ATOM 753 O O . LYS A 1 102 ? -5.928 9.317 6.802 1.00 95.62 102 LYS A O 1
ATOM 758 N N . PHE A 1 103 ? -5.281 9.738 4.692 1.00 97.44 103 PHE A N 1
ATOM 759 C CA . PHE A 1 103 ? -6.619 9.799 4.110 1.00 97.44 103 PHE A CA 1
ATOM 760 C C . PHE A 1 103 ? -7.339 8.450 4.212 1.00 97.44 103 PHE A C 1
ATOM 762 O O . PHE A 1 103 ? -8.480 8.400 4.673 1.00 97.44 103 PHE A O 1
ATOM 769 N N . ALA A 1 104 ? -6.663 7.354 3.854 1.00 97.12 104 ALA A N 1
ATOM 770 C CA . ALA A 1 104 ? -7.214 6.008 3.990 1.00 97.12 104 ALA A CA 1
ATOM 771 C C . ALA A 1 104 ? -7.560 5.679 5.454 1.00 97.12 104 ALA A C 1
ATOM 773 O O . ALA A 1 104 ? -8.663 5.221 5.738 1.00 97.12 104 ALA A O 1
ATOM 774 N N . HIS A 1 105 ? -6.665 5.988 6.399 1.00 97.62 105 HIS A N 1
ATOM 775 C CA . HIS A 1 105 ? -6.932 5.805 7.828 1.00 97.62 105 HIS A CA 1
ATOM 776 C C . HIS A 1 105 ? -8.119 6.641 8.310 1.00 97.62 105 HIS A C 1
ATOM 778 O O . HIS A 1 105 ? -8.980 6.120 9.009 1.00 97.62 105 HIS A O 1
ATOM 784 N N . PHE A 1 106 ? -8.179 7.928 7.955 1.00 97.31 106 PHE A N 1
ATOM 785 C CA . PHE A 1 106 ? -9.254 8.822 8.389 1.00 97.31 106 PHE A CA 1
ATOM 786 C C . PHE A 1 106 ? -10.619 8.348 7.886 1.00 97.31 106 PHE A C 1
ATOM 788 O O . PHE A 1 106 ? -11.561 8.237 8.667 1.00 97.31 106 PHE A O 1
ATOM 795 N N . THR A 1 107 ? -10.710 8.022 6.597 1.00 98.38 107 THR A N 1
ATOM 796 C CA . THR A 1 107 ? -11.957 7.558 5.975 1.00 98.38 107 THR A CA 1
ATOM 797 C C . THR A 1 107 ? -12.403 6.205 6.527 1.00 98.38 107 THR A C 1
ATOM 799 O O . THR A 1 107 ? -13.571 6.053 6.884 1.00 98.38 107 THR A O 1
ATOM 802 N N . ALA A 1 108 ? -11.481 5.251 6.697 1.00 98.25 108 ALA A N 1
ATOM 803 C CA . ALA A 1 108 ? -11.784 3.969 7.330 1.00 98.25 108 ALA A CA 1
ATOM 804 C C . ALA A 1 108 ? -12.238 4.146 8.787 1.00 98.25 108 ALA A C 1
ATOM 806 O O . ALA A 1 108 ? -13.254 3.585 9.192 1.00 98.25 108 ALA A O 1
ATOM 807 N N . ASN A 1 109 ? -11.526 4.964 9.566 1.00 98.25 109 ASN A N 1
ATOM 808 C CA . ASN A 1 109 ? -11.872 5.246 10.958 1.00 98.25 109 ASN A CA 1
ATOM 809 C C . ASN A 1 109 ? -13.245 5.909 11.087 1.00 98.25 109 ASN A C 1
ATOM 811 O O . ASN A 1 109 ? -13.971 5.575 12.016 1.00 98.25 109 ASN A O 1
ATOM 815 N N . HIS A 1 110 ? -13.610 6.808 10.170 1.00 98.06 110 HIS A N 1
ATOM 816 C CA . HIS A 1 110 ? -14.935 7.428 10.152 1.00 98.06 110 HIS A CA 1
ATOM 817 C C . HIS A 1 110 ? -16.035 6.385 9.934 1.00 98.06 110 HIS A C 1
ATOM 819 O O . HIS A 1 110 ? -16.953 6.287 10.744 1.00 98.06 110 HIS A O 1
ATOM 825 N N . ALA A 1 111 ? -15.896 5.545 8.904 1.00 98.44 111 ALA A N 1
ATOM 826 C CA . ALA A 1 111 ? -16.867 4.493 8.610 1.00 98.44 111 ALA A CA 1
ATOM 827 C C . ALA A 1 111 ? -17.004 3.484 9.767 1.00 98.44 111 ALA A C 1
ATOM 829 O O . ALA A 1 111 ? -18.111 3.088 10.129 1.00 98.44 111 ALA A O 1
ATOM 830 N N . ILE A 1 112 ? -15.883 3.094 10.389 1.00 98.12 112 ILE A N 1
ATOM 831 C CA . ILE A 1 112 ? -15.884 2.213 11.566 1.00 98.12 112 ILE A CA 1
ATOM 832 C C . ILE A 1 112 ? -16.556 2.905 12.762 1.00 98.12 112 ILE A C 1
ATOM 834 O O . ILE A 1 112 ? -17.332 2.275 13.476 1.00 98.12 112 ILE A O 1
ATOM 838 N N . PHE A 1 113 ? -16.272 4.190 12.992 1.00 96.94 113 PHE A N 1
ATOM 839 C CA . PHE A 1 113 ? -16.839 4.949 14.107 1.00 96.94 113 PHE A CA 1
ATOM 840 C C . PHE A 1 113 ? -18.363 5.053 14.002 1.00 96.94 113 PHE A C 1
ATOM 842 O O . PHE A 1 113 ? -19.060 4.806 14.987 1.00 96.94 113 PHE A O 1
ATOM 849 N N . GL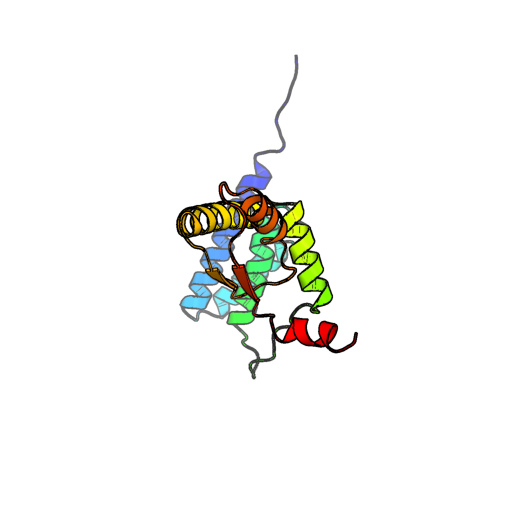U A 1 114 ? -18.882 5.345 12.809 1.00 96.62 114 GLU A N 1
ATOM 850 C CA . GLU A 1 114 ? -20.323 5.369 12.541 1.00 96.62 114 GLU A CA 1
ATOM 851 C C . GLU A 1 114 ? -20.961 3.993 12.750 1.00 96.62 114 GLU A C 1
ATOM 853 O O . GLU A 1 114 ? -21.981 3.882 13.430 1.00 96.62 114 GLU A O 1
ATOM 858 N N . ALA A 1 115 ? -20.324 2.930 12.252 1.00 97.06 115 ALA A N 1
ATOM 859 C CA . ALA A 1 115 ? -20.799 1.562 12.453 1.00 97.06 115 ALA A CA 1
ATOM 860 C C . ALA A 1 115 ? -20.824 1.143 13.936 1.00 97.06 115 ALA A C 1
ATOM 862 O O . ALA A 1 115 ? -21.564 0.237 14.309 1.00 97.06 115 ALA A O 1
ATOM 863 N N . PHE A 1 116 ? -20.031 1.789 14.794 1.00 96.50 116 PHE A N 1
ATOM 864 C CA . PHE A 1 116 ? -19.966 1.500 16.227 1.00 96.50 116 PHE A CA 1
ATOM 865 C C . PHE A 1 116 ? -20.929 2.345 17.069 1.00 96.50 116 PHE A C 1
ATOM 867 O O . PHE A 1 116 ? -20.933 2.187 18.290 1.00 96.50 116 PHE A O 1
ATOM 874 N N . ALA A 1 117 ? -21.733 3.237 16.480 1.00 91.81 117 ALA A N 1
ATOM 875 C CA . ALA A 1 117 ? -22.482 4.264 17.213 1.00 91.81 117 ALA A CA 1
ATOM 876 C C . ALA A 1 117 ? -23.316 3.728 18.397 1.00 91.81 117 ALA A C 1
ATOM 878 O O . ALA A 1 117 ? -23.252 4.298 19.486 1.00 91.81 117 ALA A O 1
ATOM 879 N N . SER A 1 118 ? -24.034 2.617 18.218 1.00 92.00 118 SER A N 1
ATOM 880 C CA . SER A 1 118 ? -24.902 1.999 19.237 1.00 92.00 118 SER A CA 1
ATOM 881 C C . SER A 1 118 ? -24.274 0.818 19.977 1.00 92.00 118 SER A C 1
ATOM 883 O O . SER A 1 118 ? -24.907 0.229 20.853 1.00 92.00 118 SER A O 1
ATOM 885 N N . GLU A 1 119 ? -23.042 0.448 19.638 1.00 96.50 119 GLU A N 1
ATOM 886 C CA . GLU A 1 119 ? -22.439 -0.775 20.153 1.00 96.50 119 GLU A CA 1
ATOM 887 C C . GLU A 1 119 ? -21.783 -0.550 21.515 1.00 96.50 119 GLU A C 1
ATOM 889 O O . GLU A 1 119 ? -21.113 0.460 21.754 1.00 96.50 119 GLU A O 1
ATOM 894 N N . THR A 1 120 ? -21.947 -1.513 22.421 1.00 95.81 120 THR A N 1
ATOM 895 C CA . THR A 1 120 ? -21.308 -1.507 23.750 1.00 95.81 120 THR A CA 1
ATOM 896 C C . THR A 1 120 ? -20.025 -2.332 23.785 1.00 95.81 120 THR A C 1
ATOM 898 O O . THR A 1 120 ? -19.185 -2.130 24.665 1.00 95.81 120 THR A O 1
ATOM 901 N N . ARG A 1 121 ? -19.828 -3.231 22.812 1.00 97.69 121 ARG A N 1
ATOM 902 C CA . ARG A 1 121 ? -18.613 -4.032 22.661 1.00 97.69 121 ARG A CA 1
ATOM 903 C C . ARG A 1 121 ? -18.288 -4.241 21.192 1.00 97.69 121 ARG A C 1
ATOM 905 O O . ARG A 1 121 ? -19.109 -4.749 20.440 1.00 97.69 121 ARG A O 1
ATOM 912 N N . VAL A 1 122 ? -17.064 -3.907 20.810 1.00 97.75 122 VAL A N 1
ATOM 913 C CA . VAL A 1 122 ? -16.625 -3.889 19.414 1.00 97.75 122 VAL A CA 1
ATOM 914 C C . VAL A 1 122 ? -15.283 -4.592 19.258 1.00 97.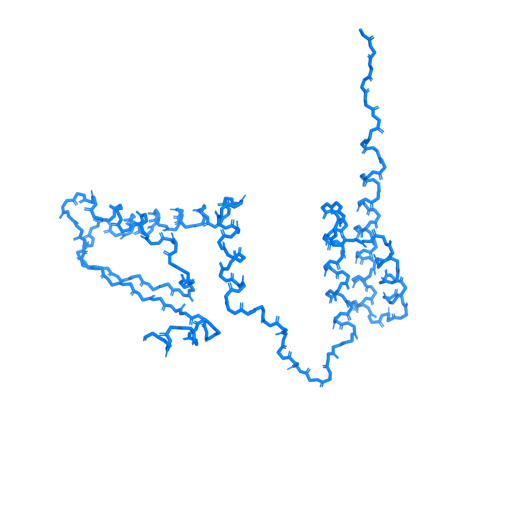75 122 VAL A C 1
ATOM 916 O O . VAL A 1 122 ? -14.454 -4.611 20.173 1.00 97.75 122 VAL A O 1
ATOM 919 N N . HIS A 1 123 ? -15.057 -5.196 18.093 1.00 98.38 123 HIS A N 1
ATOM 920 C CA . HIS A 1 123 ? -13.796 -5.854 17.764 1.00 98.38 123 HIS A CA 1
ATOM 921 C C . HIS A 1 123 ? -13.330 -5.438 16.377 1.00 98.38 123 HIS A C 1
ATOM 923 O O . HIS A 1 123 ? -13.969 -5.752 15.380 1.00 98.38 123 HIS A O 1
ATOM 929 N N . VAL A 1 124 ? -12.187 -4.764 16.332 1.00 98.31 124 VAL A N 1
ATOM 930 C CA . VAL A 1 124 ? -11.497 -4.421 15.093 1.00 98.31 124 VAL A CA 1
ATOM 931 C C . VAL A 1 124 ? -10.431 -5.475 14.806 1.00 98.31 124 VAL A C 1
ATOM 933 O O . VAL A 1 124 ? -9.613 -5.801 15.674 1.00 98.31 124 VAL A O 1
ATOM 936 N N . ILE A 1 125 ? -10.431 -5.998 13.581 1.00 98.06 125 ILE A N 1
ATOM 937 C CA . ILE A 1 125 ? -9.382 -6.880 13.067 1.00 98.06 125 ILE A CA 1
ATOM 938 C C . ILE A 1 125 ? -8.618 -6.109 11.993 1.00 98.06 125 ILE A C 1
ATOM 940 O O . ILE A 1 125 ? -9.113 -5.915 10.887 1.00 98.06 125 ILE A O 1
ATOM 944 N N . ASP A 1 126 ? -7.410 -5.681 12.336 1.00 97.06 126 ASP A N 1
ATOM 945 C CA . ASP A 1 126 ? -6.474 -5.043 11.423 1.00 97.06 126 ASP A CA 1
ATOM 946 C C . ASP A 1 126 ? -5.595 -6.112 10.761 1.00 97.06 126 ASP A C 1
ATOM 948 O O . ASP A 1 126 ? -4.857 -6.856 11.420 1.00 97.06 126 ASP A O 1
ATOM 952 N N . LEU A 1 127 ? -5.713 -6.219 9.440 1.00 95.12 127 LEU A N 1
ATOM 953 C CA . LEU A 1 127 ? -5.054 -7.250 8.646 1.00 95.12 127 LEU A CA 1
ATOM 954 C C . LEU A 1 127 ? -3.591 -6.922 8.317 1.00 95.12 127 LEU A C 1
ATOM 956 O O . LEU A 1 127 ? -2.878 -7.833 7.880 1.00 95.12 127 LEU A O 1
ATOM 960 N N . ASP A 1 128 ? -3.142 -5.687 8.550 1.00 91.19 128 ASP A N 1
ATOM 961 C CA . ASP A 1 128 ? -1.745 -5.276 8.399 1.00 91.19 128 ASP A CA 1
ATOM 962 C C . ASP A 1 128 ? -1.431 -4.066 9.292 1.00 91.19 128 ASP A C 1
ATOM 964 O O . ASP A 1 128 ? -1.282 -2.934 8.837 1.00 91.19 128 ASP A O 1
ATOM 968 N N . ILE A 1 129 ? -1.325 -4.318 10.601 1.00 91.56 129 ILE A N 1
ATOM 969 C CA . ILE A 1 129 ? -1.284 -3.242 11.605 1.00 91.56 129 ILE A CA 1
ATOM 970 C C . ILE A 1 129 ? -0.032 -2.365 11.516 1.00 91.56 129 ILE A C 1
ATOM 972 O O . ILE A 1 129 ? -0.040 -1.238 12.006 1.00 91.56 129 ILE A O 1
ATOM 976 N N . LEU A 1 130 ? 1.051 -2.858 10.904 1.00 89.44 130 LEU A N 1
ATOM 977 C CA . LEU A 1 130 ? 2.339 -2.163 10.802 1.00 89.44 130 LEU A CA 1
ATOM 978 C C . LEU A 1 130 ? 2.755 -1.531 12.152 1.00 89.44 130 LEU A C 1
ATOM 980 O O . LEU A 1 130 ? 2.957 -2.257 13.122 1.00 89.44 130 LEU A O 1
ATOM 984 N N . GLN A 1 131 ? 2.880 -0.197 12.227 1.00 88.19 131 GLN A N 1
ATOM 985 C CA . GLN A 1 131 ? 3.181 0.555 13.464 1.00 88.19 131 GLN A CA 1
ATOM 986 C C . GLN A 1 131 ? 1.934 1.049 14.218 1.00 88.19 131 GLN A C 1
ATOM 988 O O . GLN A 1 131 ? 2.051 1.752 15.218 1.00 88.19 131 GLN A O 1
ATOM 993 N N . GLY A 1 132 ? 0.734 0.748 13.726 1.00 93.00 132 GLY A N 1
ATOM 994 C CA . GLY A 1 132 ? -0.528 1.107 14.364 1.00 93.00 132 GLY A CA 1
ATOM 995 C C . GLY A 1 132 ? -0.927 2.578 14.233 1.00 93.00 132 GLY A C 1
ATOM 996 O O . GLY A 1 132 ? -1.791 3.020 14.978 1.00 93.00 132 GLY A O 1
ATOM 997 N N . TYR A 1 133 ? -0.350 3.349 13.300 1.00 94.75 133 TYR A N 1
ATOM 998 C CA . TYR A 1 133 ? -0.616 4.794 13.150 1.00 94.75 133 TYR A CA 1
ATOM 999 C C . TYR A 1 133 ? -2.086 5.158 12.890 1.00 94.75 133 TYR A C 1
ATOM 1001 O O . TYR A 1 133 ? -2.479 6.298 13.133 1.00 94.75 133 TYR A O 1
ATOM 1009 N N . GLN A 1 134 ? -2.904 4.217 12.417 1.00 97.19 134 GLN A N 1
ATOM 1010 C CA . GLN A 1 134 ? -4.341 4.414 12.226 1.00 97.19 134 GLN A CA 1
ATOM 1011 C C . GLN A 1 134 ? -5.092 4.630 13.547 1.00 97.19 134 GLN A C 1
ATOM 1013 O O . GLN A 1 134 ? -6.009 5.451 13.621 1.00 97.19 134 GLN A O 1
ATOM 1018 N N . TRP A 1 135 ? -4.722 3.884 14.586 1.00 97.94 135 TRP A N 1
ATOM 1019 C CA . TRP A 1 135 ? -5.584 3.662 15.743 1.00 97.94 135 TRP A CA 1
ATOM 1020 C C . TRP A 1 135 ? -5.569 4.761 16.814 1.00 97.94 135 TRP A C 1
ATOM 1022 O O . TRP A 1 135 ? -6.632 4.987 17.382 1.00 97.94 135 TRP A O 1
ATOM 1032 N N . PRO A 1 136 ? -4.477 5.504 17.095 1.00 97.25 136 PRO A N 1
ATOM 1033 C CA . PRO A 1 136 ? -4.477 6.523 18.149 1.00 97.25 136 PRO A CA 1
ATOM 1034 C C . PRO A 1 136 ? -5.589 7.572 18.013 1.00 97.25 136 PRO A C 1
ATOM 1036 O O . PRO A 1 136 ? -6.315 7.829 18.970 1.00 97.25 136 PRO A O 1
ATOM 1039 N N . ALA A 1 137 ? -5.779 8.133 16.814 1.00 95.56 137 ALA A N 1
ATOM 1040 C CA . ALA A 1 137 ? -6.833 9.119 16.570 1.00 95.56 137 ALA A CA 1
ATOM 1041 C C . ALA A 1 137 ? -8.240 8.506 16.690 1.00 95.56 137 ALA A C 1
ATOM 1043 O O . ALA A 1 137 ? -9.149 9.137 17.225 1.00 95.56 137 ALA A O 1
ATOM 1044 N N . PHE A 1 138 ? -8.411 7.258 16.242 1.00 97.81 138 PHE A N 1
ATOM 1045 C CA . PHE A 1 138 ? -9.667 6.524 16.388 1.00 97.81 138 PHE A CA 1
ATOM 1046 C C . PHE A 1 138 ? -10.006 6.247 17.855 1.00 97.81 138 PHE A C 1
ATOM 1048 O O . PHE A 1 138 ? -11.132 6.489 18.277 1.00 97.81 138 PHE A O 1
ATOM 1055 N N . LEU A 1 139 ? -9.033 5.791 18.648 1.00 97.62 139 LEU A N 1
ATOM 1056 C CA . LEU A 1 139 ? -9.195 5.539 20.081 1.00 97.62 139 LEU A CA 1
ATOM 1057 C C . LEU A 1 139 ? -9.592 6.816 20.829 1.00 97.62 139 LEU A C 1
ATOM 1059 O O . LEU A 1 139 ? -10.483 6.774 21.675 1.00 97.62 139 LEU A O 1
ATOM 1063 N N . GLN A 1 140 ? -8.982 7.951 20.476 1.00 96.88 140 GLN A N 1
ATOM 1064 C CA . GLN A 1 140 ? -9.341 9.252 21.037 1.00 96.88 140 GLN A CA 1
ATOM 1065 C C . GLN A 1 140 ? -10.783 9.650 20.693 1.00 96.88 140 GLN A C 1
ATOM 1067 O O . GLN A 1 140 ? -11.519 10.098 21.573 1.00 96.88 140 GLN A O 1
ATOM 1072 N N . ALA A 1 141 ? -11.204 9.467 19.438 1.00 95.44 141 ALA A N 1
ATOM 1073 C CA . ALA A 1 141 ? -12.582 9.730 19.023 1.00 95.44 141 ALA A CA 1
ATOM 1074 C C . ALA A 1 141 ? -13.575 8.807 19.749 1.00 95.44 141 ALA A C 1
ATOM 1076 O O . ALA A 1 141 ? -14.605 9.262 20.244 1.00 95.44 141 ALA A O 1
ATOM 1077 N N . LEU A 1 142 ? -13.239 7.521 19.877 1.00 95.88 142 LEU A N 1
ATOM 1078 C CA . LEU A 1 142 ? -14.067 6.514 20.534 1.00 95.88 142 LEU A CA 1
ATOM 1079 C C . LEU A 1 142 ? -14.227 6.776 22.040 1.00 95.88 142 LEU A C 1
ATOM 1081 O O . LEU A 1 142 ? -15.316 6.591 22.581 1.00 95.88 142 LEU A O 1
ATOM 1085 N N . ALA A 1 143 ? -13.175 7.263 22.704 1.00 95.31 143 ALA A N 1
ATOM 1086 C CA . ALA A 1 143 ? -13.221 7.698 24.100 1.00 95.31 143 ALA A CA 1
ATOM 1087 C C . ALA A 1 143 ? -14.136 8.914 24.319 1.00 95.31 143 ALA A C 1
ATOM 1089 O O . ALA A 1 143 ? -14.762 9.025 25.370 1.00 95.31 143 ALA A O 1
ATOM 1090 N N . GLY A 1 144 ? -14.234 9.804 23.326 1.00 93.88 144 GLY A N 1
ATOM 1091 C CA . GLY A 1 144 ? -15.089 10.994 23.357 1.00 93.88 144 GLY A CA 1
ATOM 1092 C C . GLY A 1 144 ? -16.545 10.756 22.941 1.00 93.88 144 GLY A C 1
ATOM 1093 O O . GLY A 1 144 ? -17.309 11.717 22.853 1.00 93.88 144 GLY A O 1
ATOM 1094 N N . ARG A 1 145 ? -16.945 9.509 22.656 1.00 92.62 145 ARG A N 1
ATOM 1095 C CA . ARG A 1 145 ? -18.303 9.184 22.201 1.00 92.62 145 ARG A CA 1
ATOM 1096 C C . ARG A 1 145 ? -19.350 9.520 23.282 1.00 92.62 145 ARG A C 1
ATOM 1098 O O . ARG A 1 145 ? -19.147 9.170 24.449 1.00 92.62 145 ARG A O 1
ATOM 1105 N N . PRO A 1 146 ? -20.504 10.118 22.922 1.00 89.69 146 PRO A N 1
ATOM 1106 C CA . PRO A 1 146 ? -21.635 10.261 23.839 1.00 89.69 146 PRO A CA 1
ATOM 1107 C C . PRO A 1 146 ? -22.050 8.909 24.440 1.00 89.69 146 PRO A C 1
ATOM 1109 O O . PRO A 1 146 ? -22.134 7.911 23.731 1.00 89.69 146 PRO A O 1
ATOM 1112 N N . GLY A 1 147 ? -22.287 8.862 25.753 1.00 8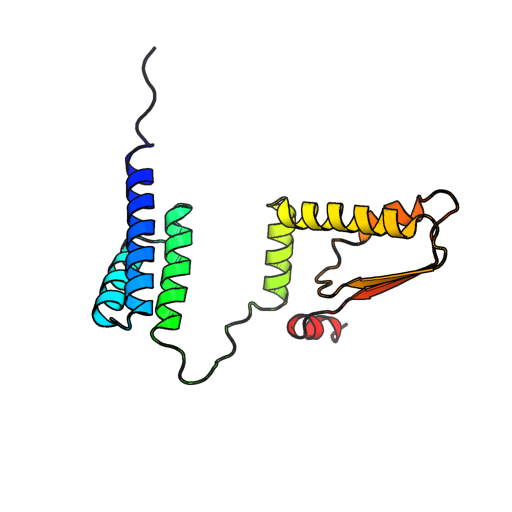8.81 147 GLY A N 1
ATOM 1113 C CA . GLY A 1 147 ? -22.565 7.607 26.472 1.00 88.81 147 GLY A CA 1
ATOM 1114 C C . GLY A 1 147 ? -21.319 6.787 26.840 1.00 88.81 147 GLY A C 1
ATOM 1115 O O . GLY A 1 147 ? -21.446 5.757 27.496 1.00 88.81 147 GLY A O 1
ATOM 1116 N N . GLY A 1 148 ? -20.124 7.264 26.480 1.00 91.81 148 GLY A N 1
ATOM 1117 C CA . GLY A 1 148 ? -18.844 6.660 26.836 1.00 91.81 148 GLY A CA 1
ATOM 1118 C C . GLY A 1 148 ? -18.318 5.639 25.815 1.00 91.81 148 GLY A C 1
ATOM 1119 O O . GLY A 1 148 ? -19.030 5.226 24.883 1.00 91.81 148 GLY A O 1
ATOM 1120 N N . PRO A 1 149 ? -17.046 5.229 25.969 1.00 95.56 149 PRO A N 1
ATOM 1121 C CA . PRO A 1 149 ? -16.418 4.269 25.072 1.00 95.56 149 PRO A CA 1
ATOM 1122 C C . PRO A 1 149 ? -17.032 2.867 25.216 1.00 95.56 149 PRO A C 1
ATOM 1124 O O . PRO A 1 149 ? -17.346 2.443 26.330 1.00 95.56 149 PRO A O 1
ATOM 1127 N N . PRO A 1 150 ? -17.158 2.102 24.118 1.00 96.38 150 PRO A N 1
ATOM 1128 C CA . PRO A 1 150 ? -17.454 0.681 24.191 1.00 96.38 150 PRO A CA 1
ATOM 1129 C C . PRO A 1 150 ? -16.238 -0.110 24.688 1.00 96.38 150 PRO A C 1
ATOM 1131 O O . PRO A 1 150 ? -15.091 0.336 24.597 1.00 96.38 150 PRO A O 1
ATOM 1134 N N . ALA A 1 151 ? -16.469 -1.347 25.122 1.00 97.56 151 ALA A N 1
ATOM 1135 C CA . ALA A 1 151 ? -15.393 -2.314 25.292 1.00 97.56 151 ALA A CA 1
ATOM 1136 C C . ALA A 1 151 ? -14.786 -2.652 23.918 1.00 97.56 151 ALA A C 1
ATOM 1138 O O . ALA A 1 151 ? -15.431 -3.283 23.080 1.00 97.56 151 ALA A O 1
ATOM 1139 N N . LEU A 1 152 ? -13.544 -2.231 23.682 1.00 97.56 152 LEU A N 1
ATOM 1140 C CA . LEU A 1 152 ? -12.843 -2.434 22.417 1.00 97.56 152 LEU A CA 1
ATOM 1141 C C . LEU A 1 152 ? -11.846 -3.591 22.513 1.00 97.56 152 LEU A C 1
ATOM 1143 O O . LEU A 1 152 ? -10.981 -3.620 23.387 1.00 97.56 152 LEU A O 1
ATOM 1147 N N . ARG A 1 153 ? -11.905 -4.496 21.536 1.00 98.31 153 ARG A N 1
ATOM 1148 C CA . ARG A 1 153 ? -10.805 -5.402 21.197 1.00 98.31 153 ARG A CA 1
ATOM 1149 C C . ARG A 1 153 ? -10.179 -4.951 19.880 1.00 98.31 153 ARG A C 1
ATOM 1151 O O . ARG A 1 153 ? -10.900 -4.717 18.916 1.00 98.31 153 ARG A O 1
ATOM 1158 N N . LEU A 1 154 ? -8.853 -4.887 19.816 1.00 97.81 154 LEU A N 1
ATOM 1159 C CA . LEU A 1 154 ? -8.103 -4.671 18.577 1.00 97.81 154 LEU A CA 1
ATOM 1160 C C . LEU A 1 154 ? -7.170 -5.862 18.352 1.00 97.81 154 LEU A C 1
ATOM 1162 O O . LEU A 1 154 ? -6.368 -6.203 19.220 1.00 97.81 154 LEU A O 1
ATOM 1166 N N . THR A 1 155 ? -7.286 -6.520 17.203 1.00 97.38 155 THR A N 1
ATOM 1167 C CA . THR A 1 155 ? -6.382 -7.600 16.792 1.00 97.38 155 THR A CA 1
ATOM 1168 C C . THR A 1 155 ? -5.631 -7.164 15.551 1.00 97.38 155 THR A C 1
ATOM 1170 O O . THR A 1 155 ? -6.253 -6.964 14.519 1.00 97.38 155 THR A O 1
ATOM 1173 N N . GLY A 1 156 ? -4.307 -7.044 15.648 1.00 95.00 156 GLY A N 1
ATOM 1174 C CA . GLY A 1 156 ? -3.446 -6.676 14.528 1.00 95.00 156 GLY A CA 1
ATOM 1175 C C . GLY A 1 156 ? -2.623 -7.849 14.013 1.00 95.00 156 GLY A C 1
ATOM 1176 O O . GLY A 1 156 ? -1.901 -8.499 14.777 1.00 95.00 156 GLY A O 1
ATOM 1177 N N . LYS A 1 157 ? -2.679 -8.113 12.708 1.00 91.75 157 LYS A N 1
ATOM 1178 C CA . LYS A 1 157 ? -1.752 -9.034 12.050 1.00 91.75 157 LYS A CA 1
ATOM 1179 C C . LYS A 1 157 ? -0.462 -8.285 11.714 1.00 91.75 157 LYS A C 1
ATOM 1181 O O . LYS A 1 157 ? -0.455 -7.362 10.915 1.00 91.75 157 LYS A O 1
ATOM 1186 N N . VAL A 1 158 ? 0.642 -8.727 12.313 1.00 82.50 158 VAL A N 1
ATOM 1187 C CA . VAL A 1 158 ? 1.994 -8.231 12.014 1.00 82.50 158 VAL A CA 1
ATOM 1188 C C . VAL A 1 158 ? 2.665 -9.146 10.991 1.00 82.50 158 VAL A C 1
ATOM 1190 O O . VAL A 1 158 ? 2.662 -10.376 11.166 1.00 82.50 158 VAL A O 1
ATOM 1193 N N . HIS A 1 159 ? 3.270 -8.558 9.955 1.00 75.75 159 HIS A N 1
ATOM 1194 C CA . HIS A 1 159 ? 4.045 -9.291 8.955 1.00 75.75 159 HIS A CA 1
ATOM 1195 C C . HIS A 1 159 ? 5.186 -10.088 9.615 1.00 75.75 159 HIS A C 1
ATOM 1197 O O . HIS A 1 159 ? 5.861 -9.585 10.512 1.00 75.75 159 HIS A O 1
ATOM 1203 N N . LYS A 1 160 ? 5.426 -11.339 9.186 1.00 66.19 160 LYS A N 1
ATOM 1204 C CA . LYS A 1 160 ? 6.414 -12.240 9.827 1.00 66.19 160 LYS A CA 1
ATOM 1205 C C . LYS A 1 160 ? 7.812 -11.619 9.923 1.00 66.19 160 LYS A C 1
ATOM 1207 O O . LYS A 1 160 ? 8.481 -11.793 10.934 1.00 66.19 160 LYS A O 1
ATOM 1212 N N . THR A 1 161 ? 8.204 -10.851 8.912 1.00 64.44 161 THR A N 1
ATOM 1213 C CA . THR A 1 161 ? 9.480 -10.129 8.856 1.00 64.44 161 THR A CA 1
ATOM 1214 C C . THR A 1 161 ? 9.612 -9.093 9.980 1.00 64.44 161 THR A C 1
ATOM 1216 O O . THR A 1 161 ? 10.685 -8.943 10.547 1.00 64.44 161 THR A O 1
ATOM 1219 N N . LEU A 1 162 ? 8.516 -8.444 10.385 1.00 60.25 162 LEU A N 1
ATOM 1220 C CA . LEU A 1 162 ? 8.491 -7.478 11.492 1.00 60.25 162 LEU A CA 1
ATOM 1221 C C . LEU A 1 162 ? 8.413 -8.154 12.873 1.00 60.25 162 LEU A C 1
ATOM 1223 O O . LEU A 1 162 ? 8.821 -7.567 13.871 1.00 60.25 162 LEU A O 1
ATOM 1227 N N . ARG A 1 163 ? 7.944 -9.408 12.954 1.00 57.34 163 ARG A N 1
ATOM 1228 C CA . ARG A 1 163 ? 7.822 -10.139 14.231 1.00 57.34 163 ARG A CA 1
ATOM 1229 C C . ARG A 1 163 ? 9.164 -10.418 14.909 1.00 57.34 163 ARG A C 1
ATOM 1231 O O . ARG A 1 163 ? 9.204 -10.473 16.131 1.00 57.34 163 ARG A O 1
ATOM 1238 N N . GLN A 1 164 ? 10.250 -10.560 14.146 1.00 53.97 164 GLN A N 1
ATOM 1239 C CA . GLN A 1 164 ? 11.573 -10.883 14.700 1.00 53.97 164 GLN A CA 1
ATOM 1240 C C . GLN A 1 164 ? 12.163 -9.765 15.584 1.00 53.97 164 GLN A C 1
ATOM 1242 O O . GLN A 1 164 ? 13.036 -10.046 16.403 1.00 53.97 164 GLN A O 1
ATOM 1247 N N . GLN A 1 165 ? 11.686 -8.519 15.456 1.00 52.66 165 GLN A N 1
ATOM 1248 C CA . GLN A 1 165 ? 12.081 -7.412 16.339 1.00 52.66 165 GLN A CA 1
ATOM 1249 C C . GLN A 1 165 ? 11.319 -7.406 17.671 1.00 52.66 165 GLN A C 1
ATOM 1251 O O . GLN A 1 165 ? 11.908 -7.080 18.696 1.00 52.66 165 GLN A O 1
ATOM 1256 N N . PHE A 1 166 ? 10.043 -7.801 17.681 1.00 51.09 166 PHE A N 1
ATOM 1257 C CA . PHE A 1 166 ? 9.208 -7.777 18.890 1.00 51.09 166 PHE A CA 1
ATOM 1258 C C . PHE A 1 166 ? 9.438 -8.971 19.826 1.00 51.09 166 PHE A C 1
ATOM 1260 O O . PHE A 1 166 ? 9.007 -8.934 20.968 1.00 51.09 166 PHE A O 1
ATOM 1267 N N . SER A 1 167 ? 10.129 -10.020 19.372 1.00 47.38 167 SER A N 1
ATOM 1268 C CA . SER A 1 167 ? 10.534 -11.163 20.206 1.00 47.38 167 SER A CA 1
ATOM 1269 C C . SER A 1 167 ? 11.910 -10.991 20.870 1.00 47.38 167 SER A C 1
ATOM 1271 O O . SER A 1 167 ? 12.450 -11.955 21.403 1.00 47.38 167 SER A O 1
ATOM 1273 N N . ARG A 1 168 ? 12.519 -9.801 20.774 1.00 47.97 168 ARG A N 1
ATOM 1274 C CA . ARG A 1 168 ? 13.820 -9.464 21.385 1.00 47.97 168 ARG A CA 1
ATOM 1275 C C . ARG A 1 168 ? 13.715 -8.388 22.477 1.00 47.97 168 ARG A C 1
ATOM 1277 O O . ARG A 1 168 ? 14.737 -7.808 22.837 1.00 47.97 168 ARG A O 1
ATOM 1284 N N . GLN A 1 169 ? 12.509 -8.117 22.971 1.00 41.06 169 GLN A N 1
ATOM 1285 C CA . GLN A 1 169 ? 12.256 -7.257 24.129 1.00 41.06 169 GLN A CA 1
ATOM 1286 C C . GLN A 1 169 ? 11.580 -8.064 25.228 1.00 41.06 169 GLN A C 1
ATOM 1288 O O . GLN A 1 169 ? 10.756 -8.937 24.872 1.00 41.06 169 GLN A O 1
#

Organism: Amborella trichopoda (NCBI:txid13333)

pLDDT: mean 86.74, std 16.44, range [38.0, 98.44]

Foldseek 3Di:
DDDDDDDPDPVVVLLVVLVVLLVQLVVCLVVVVVVSNVVSLVVLVVSADCPDDPSSVVSVVSSVVSVCSNCPDPDPDPDPPPQLVVVLVVVVCCVVVDCVVVVVLVVVLVVVCVVCQPPQEDEAEAAECRVVPSPPVSVVVQQVHVVGHHHYHYHYDHDPSNVVVVVVD

Radius of gyration: 23.82 Å; chains: 1; bounding box: 46×64×56 Å

Sequence (169 aa):
MNGGGGEGSGSHDSGLQLVHLLLACAEAVAKEDYPAAHRCLLHLSRAASPLGDSMQRVASYFADALSARLSPPPSPQPQPVAHPAELLKIYQILYQACPYIKFAHFTANHAIFEAFASETRVHVIDLDILQGYQWPAFLQALAGRPGGPPALRLTGKVHKTLRQQFSRQ